Protein AF-A0A3D1AHR3-F1 (afdb_monomer_lite)

Secondary structure (DSSP, 8-state):
--HHHHHHHHHHHHHHHHHHHHHHHHHHHHHHHHHHHHHSPPPPTT---HHHHHHHHHHTTTTT--TT-HHHHHGGGHHHHHHHHHHHHHTTS-HHHHHHHHHHHHHHTTT-HHHHHHHHHHHIIIII-TT-TT--HHHHHHHHHHHHH-SSS-TTTTHHHHH-

Structure (mmCIF, N/CA/C/O backbone):
data_AF-A0A3D1AHR3-F1
#
_entry.id   AF-A0A3D1AHR3-F1
#
loop_
_atom_site.group_PDB
_atom_site.id
_atom_site.type_symbol
_atom_site.label_atom_id
_atom_site.label_alt_id
_atom_site.label_comp_id
_atom_site.label_asym_id
_atom_site.label_entity_id
_atom_site.label_seq_id
_atom_site.pdbx_PDB_ins_code
_atom_site.Cartn_x
_atom_site.Cartn_y
_atom_site.Cartn_z
_atom_site.occupancy
_atom_site.B_iso_or_equiv
_atom_site.auth_seq_id
_atom_site.auth_comp_id
_atom_site.auth_asym_id
_atom_site.auth_atom_id
_atom_site.pdbx_PDB_model_num
ATOM 1 N N . MET A 1 1 ? 62.232 4.206 26.557 1.00 50.50 1 MET A N 1
ATOM 2 C CA . MET A 1 1 ? 61.871 3.558 25.273 1.00 50.50 1 MET A CA 1
ATOM 3 C C . MET A 1 1 ? 60.487 2.868 25.306 1.00 50.50 1 MET A C 1
ATOM 5 O O . MET A 1 1 ? 60.300 1.869 24.630 1.00 50.50 1 MET A O 1
ATOM 9 N N . ILE A 1 2 ? 59.496 3.387 26.060 1.00 51.16 2 ILE A N 1
ATOM 10 C CA . ILE A 1 2 ? 58.227 2.663 26.340 1.00 51.16 2 ILE A CA 1
ATOM 11 C C . ILE A 1 2 ? 56.999 3.295 25.637 1.00 51.16 2 ILE A C 1
ATOM 13 O O . ILE A 1 2 ? 56.114 2.579 25.189 1.00 51.16 2 ILE A O 1
ATOM 17 N N . LYS A 1 3 ? 56.986 4.612 25.368 1.00 48.81 3 LYS A N 1
ATOM 18 C CA . LYS A 1 3 ? 55.828 5.320 24.762 1.00 48.81 3 LYS A CA 1
ATOM 19 C C . LYS A 1 3 ? 55.475 4.940 23.309 1.00 48.81 3 LYS A C 1
ATOM 21 O O . LYS A 1 3 ? 54.400 5.298 22.832 1.00 48.81 3 LYS A O 1
ATOM 26 N N . HIS A 1 4 ? 56.360 4.256 22.580 1.00 44.31 4 HIS A N 1
ATOM 27 C CA . HIS A 1 4 ? 56.170 3.983 21.147 1.00 44.31 4 HIS A CA 1
ATOM 28 C C . HIS A 1 4 ? 55.436 2.658 20.856 1.00 44.31 4 HIS A C 1
ATOM 30 O O . HIS A 1 4 ? 54.900 2.491 19.757 1.00 44.31 4 HIS A O 1
ATOM 36 N N . LYS A 1 5 ? 55.384 1.733 21.829 1.00 45.09 5 LYS A N 1
ATOM 37 C CA . LYS A 1 5 ? 54.757 0.405 21.692 1.00 45.09 5 LYS A CA 1
ATOM 38 C C . LYS A 1 5 ? 53.241 0.462 21.936 1.00 45.09 5 LYS A C 1
ATOM 40 O O . LYS A 1 5 ? 52.481 -0.084 21.139 1.00 45.09 5 LYS A O 1
ATOM 45 N N . ASP A 1 6 ? 52.801 1.257 22.912 1.00 47.03 6 ASP A N 1
ATOM 46 C CA . ASP A 1 6 ? 51.378 1.424 23.256 1.00 47.03 6 ASP A CA 1
ATOM 47 C C . ASP A 1 6 ? 50.563 2.131 22.163 1.00 47.03 6 ASP A C 1
ATOM 49 O O . ASP A 1 6 ? 49.413 1.779 21.905 1.00 47.03 6 ASP A O 1
ATOM 53 N N . ARG A 1 7 ? 51.165 3.084 21.433 1.00 50.56 7 ARG A N 1
ATOM 54 C CA . ARG A 1 7 ? 50.494 3.755 20.300 1.00 50.56 7 ARG A CA 1
ATOM 55 C C . ARG A 1 7 ? 50.225 2.820 19.122 1.00 50.56 7 ARG A C 1
ATOM 57 O O . ARG A 1 7 ? 49.260 3.046 18.400 1.00 50.56 7 ARG A O 1
ATOM 64 N N . LYS A 1 8 ? 51.063 1.801 18.902 1.00 45.25 8 LYS A N 1
ATOM 65 C CA . LYS A 1 8 ? 50.838 0.808 17.839 1.00 45.25 8 LYS A CA 1
ATOM 66 C C . LYS A 1 8 ? 49.695 -0.132 18.223 1.00 45.25 8 LYS A C 1
ATOM 68 O O . LYS A 1 8 ? 48.766 -0.273 17.442 1.00 45.25 8 LYS A O 1
ATOM 73 N N . ILE A 1 9 ? 49.702 -0.678 19.440 1.00 51.16 9 ILE A N 1
ATOM 74 C CA . ILE A 1 9 ? 48.660 -1.604 19.924 1.00 51.16 9 ILE A CA 1
ATOM 75 C C . ILE A 1 9 ? 47.276 -0.930 19.929 1.00 51.16 9 ILE A C 1
ATOM 77 O O . ILE A 1 9 ? 46.307 -1.513 19.448 1.00 51.16 9 ILE A O 1
ATOM 81 N N . ARG A 1 10 ? 47.190 0.343 20.347 1.00 47.28 10 ARG A N 1
ATOM 82 C CA . ARG A 1 10 ? 45.933 1.114 20.333 1.00 47.28 10 ARG A CA 1
ATOM 83 C C . ARG A 1 10 ? 45.413 1.405 18.918 1.00 47.28 10 ARG A C 1
ATOM 85 O O . ARG A 1 10 ? 44.208 1.407 18.712 1.00 47.28 10 ARG A O 1
ATOM 92 N N . LYS A 1 11 ? 46.300 1.613 17.935 1.00 45.28 11 LYS A N 1
ATOM 93 C CA . LYS A 1 11 ? 45.921 1.821 16.522 1.00 45.28 11 LYS A CA 1
ATOM 94 C C . LYS A 1 11 ? 45.409 0.540 15.857 1.00 45.28 11 LYS A C 1
ATOM 96 O O . LYS A 1 11 ? 44.407 0.594 15.153 1.00 45.28 11 LYS A O 1
ATOM 101 N N . TYR A 1 12 ? 46.056 -0.600 16.102 1.00 48.75 12 TYR A N 1
ATOM 102 C CA . TYR A 1 12 ? 45.612 -1.886 15.550 1.00 48.75 12 TYR A CA 1
ATOM 103 C C . TYR A 1 12 ? 44.319 -2.386 16.211 1.00 48.75 12 TYR A C 1
ATOM 105 O O . TYR A 1 12 ? 43.458 -2.909 15.512 1.00 48.75 12 TYR A O 1
ATOM 113 N N . GLY A 1 13 ? 44.132 -2.145 17.515 1.00 53.38 13 GLY A N 1
ATOM 114 C CA . GLY A 1 13 ? 42.878 -2.449 18.215 1.00 53.38 13 GLY A CA 1
ATOM 115 C C . GLY A 1 13 ? 41.688 -1.620 17.720 1.00 53.38 13 GLY A C 1
ATOM 116 O O . GLY A 1 13 ? 40.621 -2.171 17.481 1.00 53.38 13 GLY A O 1
ATOM 117 N N . VAL A 1 14 ? 41.875 -0.316 17.478 1.00 58.66 14 VAL A N 1
ATOM 118 C CA . VAL A 1 14 ? 40.824 0.550 16.906 1.00 58.66 14 VAL A CA 1
ATOM 119 C C . VAL A 1 14 ? 40.481 0.147 15.465 1.00 58.66 14 VAL A C 1
ATOM 121 O O . VAL A 1 14 ? 39.310 0.129 15.105 1.00 58.66 14 VAL A O 1
ATOM 124 N N . CYS A 1 15 ? 41.473 -0.236 14.656 1.00 52.66 15 CYS A N 1
ATOM 125 C CA . CYS A 1 15 ? 41.252 -0.690 13.279 1.00 52.66 15 CYS A CA 1
ATOM 126 C C . CYS A 1 15 ? 40.511 -2.042 13.207 1.00 52.66 15 CYS A C 1
ATOM 128 O O . CYS A 1 15 ? 39.658 -2.234 12.345 1.00 52.66 15 CYS A O 1
ATOM 130 N N . LEU A 1 16 ? 40.792 -2.971 14.128 1.00 57.91 16 LEU A N 1
ATOM 131 C CA . LEU A 1 16 ? 40.076 -4.249 14.231 1.00 57.91 16 LEU A CA 1
ATOM 132 C C . LEU A 1 16 ? 38.619 -4.062 14.670 1.00 57.91 16 LEU A C 1
ATOM 134 O O . LEU A 1 16 ? 37.729 -4.665 14.081 1.00 57.91 16 LEU A O 1
ATOM 138 N N . ILE A 1 17 ? 38.361 -3.187 15.647 1.00 64.50 17 ILE A N 1
ATOM 139 C CA . ILE A 1 17 ? 36.993 -2.884 16.099 1.00 64.50 17 ILE A CA 1
ATOM 140 C C . ILE A 1 17 ? 36.189 -2.208 14.979 1.00 64.50 17 ILE A C 1
ATOM 142 O O . ILE A 1 17 ? 35.047 -2.588 14.742 1.00 64.50 17 ILE A O 1
ATOM 146 N N . LEU A 1 18 ? 36.787 -1.265 14.243 1.00 59.62 18 LEU A N 1
ATOM 147 C CA . LEU A 1 18 ? 36.116 -0.587 13.130 1.00 59.62 18 LEU A CA 1
ATOM 148 C C . LEU A 1 18 ? 35.780 -1.553 11.976 1.00 59.62 18 LEU A C 1
ATOM 150 O O . LEU A 1 18 ? 34.683 -1.490 11.434 1.00 59.62 18 LEU A O 1
ATOM 154 N N . ASN A 1 19 ? 36.676 -2.493 11.649 1.00 60.00 19 ASN A N 1
ATOM 155 C CA . ASN A 1 19 ? 36.412 -3.525 10.637 1.00 60.00 19 ASN A CA 1
ATOM 156 C C . ASN A 1 19 ? 35.330 -4.525 11.075 1.00 60.00 19 ASN A C 1
ATOM 158 O O . ASN A 1 19 ? 34.499 -4.910 10.256 1.00 60.00 19 ASN A O 1
ATOM 162 N N . CYS A 1 20 ? 35.291 -4.914 12.354 1.00 59.03 20 CYS A N 1
ATOM 163 C CA . CYS A 1 20 ? 34.216 -5.761 12.876 1.00 59.03 20 CYS A CA 1
ATOM 164 C C . CYS A 1 20 ? 32.854 -5.056 12.841 1.00 59.03 20 CYS A C 1
ATOM 166 O O . CYS A 1 20 ? 31.861 -5.689 12.497 1.00 59.03 20 CYS A O 1
ATOM 168 N N . LEU A 1 21 ? 32.801 -3.755 13.150 1.00 60.47 21 LEU A N 1
ATOM 169 C CA . LEU A 1 21 ? 31.566 -2.974 13.058 1.00 60.47 21 LEU A CA 1
ATOM 170 C C . LEU A 1 21 ? 31.084 -2.877 11.606 1.00 60.47 21 LEU A C 1
ATOM 172 O O . LEU A 1 21 ? 29.923 -3.166 11.344 1.00 60.47 21 LEU A O 1
ATOM 176 N N . ILE A 1 22 ? 31.968 -2.570 10.653 1.00 62.56 22 ILE A N 1
ATOM 177 C CA . ILE A 1 22 ? 31.610 -2.503 9.225 1.00 62.56 22 ILE A CA 1
ATOM 178 C C . ILE A 1 22 ? 31.109 -3.860 8.709 1.00 62.56 22 ILE A C 1
ATOM 180 O O . ILE A 1 22 ? 30.092 -3.914 8.025 1.00 62.56 22 ILE A O 1
ATOM 184 N N . ALA A 1 23 ? 31.773 -4.964 9.064 1.00 65.44 23 ALA A N 1
ATOM 185 C CA . ALA A 1 23 ? 31.336 -6.304 8.672 1.00 65.44 23 ALA A CA 1
ATOM 186 C C . ALA A 1 23 ? 29.989 -6.699 9.306 1.00 65.44 23 ALA A C 1
ATOM 188 O O . ALA A 1 23 ? 29.189 -7.382 8.670 1.00 65.44 23 ALA A O 1
ATOM 189 N N . PHE A 1 24 ? 29.719 -6.265 10.540 1.00 64.25 24 PHE A N 1
ATOM 190 C CA . PHE A 1 24 ? 28.439 -6.504 11.207 1.00 64.25 24 PHE A CA 1
ATOM 191 C C . PHE A 1 24 ? 27.300 -5.698 10.565 1.00 64.25 24 PHE A C 1
ATOM 193 O O . PHE A 1 24 ? 26.256 -6.267 10.262 1.00 64.25 24 PHE A O 1
ATOM 200 N N . PHE A 1 25 ? 27.522 -4.410 10.278 1.00 62.16 25 PHE A N 1
ATOM 201 C CA . PHE A 1 25 ? 26.554 -3.566 9.565 1.00 62.16 25 PHE A CA 1
ATOM 202 C C . PHE A 1 25 ? 26.271 -4.077 8.143 1.00 62.16 25 PHE A C 1
ATOM 204 O O . PHE A 1 25 ? 25.113 -4.158 7.745 1.00 62.16 25 PHE A O 1
ATOM 211 N N . CYS A 1 26 ? 27.305 -4.495 7.406 1.00 65.06 26 CYS A N 1
ATOM 212 C CA . CYS A 1 26 ? 27.157 -5.043 6.056 1.00 65.06 26 CYS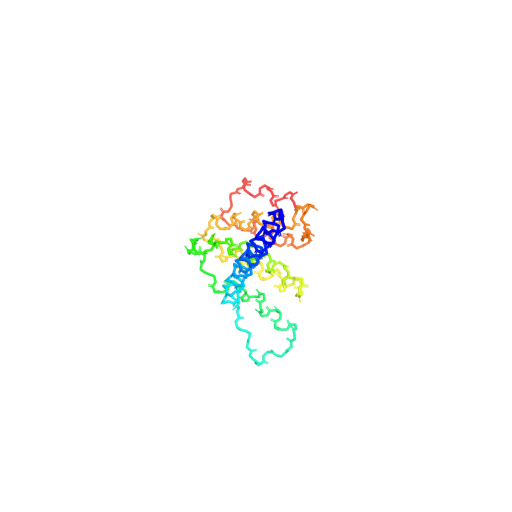 A CA 1
ATOM 213 C C . CYS A 1 26 ? 26.345 -6.352 6.047 1.00 65.06 26 CYS A C 1
ATOM 215 O O . CYS A 1 26 ? 25.423 -6.503 5.251 1.00 65.06 26 CYS A O 1
ATOM 217 N N . ASN A 1 27 ? 26.626 -7.273 6.980 1.00 65.25 27 ASN A N 1
ATOM 218 C CA . ASN A 1 27 ? 25.864 -8.521 7.099 1.00 65.25 27 ASN A CA 1
ATOM 219 C C . ASN A 1 27 ? 24.397 -8.285 7.494 1.00 65.25 27 ASN A C 1
ATOM 221 O O . ASN A 1 27 ? 23.523 -8.993 6.999 1.00 65.25 27 ASN A O 1
ATOM 225 N N . ALA A 1 28 ? 24.116 -7.298 8.354 1.00 62.91 28 ALA A N 1
ATOM 226 C CA . ALA A 1 28 ? 22.747 -6.951 8.736 1.00 62.91 28 ALA A CA 1
ATOM 227 C C . ALA A 1 28 ? 21.937 -6.400 7.546 1.00 62.91 28 ALA A C 1
ATOM 229 O O . ALA A 1 28 ? 20.834 -6.885 7.300 1.00 62.91 28 ALA A O 1
ATOM 230 N N . GLN A 1 29 ? 22.509 -5.476 6.758 1.00 62.03 29 GLN A N 1
ATOM 231 C CA . GLN A 1 29 ? 21.856 -4.959 5.543 1.00 62.03 29 GLN A CA 1
ATOM 232 C C . GLN A 1 29 ? 21.640 -6.049 4.486 1.00 62.03 29 GLN A C 1
ATOM 234 O O . GLN A 1 29 ? 20.588 -6.095 3.854 1.00 62.03 29 GLN A O 1
ATOM 239 N N . GLN A 1 30 ? 22.606 -6.954 4.308 1.00 65.38 30 GLN A N 1
ATOM 240 C CA . GLN A 1 30 ? 22.502 -8.016 3.307 1.00 65.38 30 GLN A CA 1
ATOM 241 C C . GLN A 1 30 ? 21.438 -9.066 3.665 1.00 65.38 30 GLN A C 1
ATOM 243 O O . GLN A 1 30 ? 20.714 -9.553 2.798 1.00 65.38 30 GLN A O 1
ATOM 248 N N . GLN A 1 31 ? 21.283 -9.382 4.953 1.00 66.25 31 GLN A N 1
ATOM 249 C CA . GLN A 1 31 ? 20.233 -10.291 5.409 1.00 66.25 31 GLN A CA 1
ATOM 250 C C . GLN A 1 31 ? 18.827 -9.723 5.153 1.00 66.25 31 GLN A C 1
ATOM 252 O O . GLN A 1 31 ? 17.905 -10.480 4.842 1.00 66.25 31 GLN A O 1
ATOM 257 N N . GLU A 1 32 ? 18.649 -8.406 5.267 1.00 71.38 32 GLU A N 1
ATOM 258 C CA . GLU A 1 32 ? 17.350 -7.780 5.024 1.00 71.38 32 GLU A CA 1
ATOM 259 C C . GLU A 1 32 ? 17.020 -7.658 3.533 1.00 71.38 32 GLU A C 1
ATOM 261 O O . GLU A 1 32 ? 15.888 -7.958 3.145 1.00 71.38 32 GLU A O 1
ATOM 266 N N . SER A 1 33 ? 18.013 -7.360 2.685 1.00 73.75 33 SER A N 1
ATOM 267 C CA . SER A 1 33 ? 17.831 -7.369 1.230 1.00 73.75 33 SER A CA 1
ATOM 268 C C . SER A 1 33 ? 17.473 -8.758 0.701 1.00 73.75 33 SER A C 1
ATOM 270 O O . SER A 1 33 ? 16.618 -8.885 -0.172 1.00 73.75 33 SER A O 1
ATOM 272 N N . ASP A 1 34 ? 18.069 -9.816 1.259 1.00 81.81 34 ASP A N 1
ATOM 273 C CA . ASP A 1 34 ? 17.776 -11.198 0.859 1.00 81.81 34 ASP A CA 1
ATOM 274 C C . ASP A 1 34 ? 16.346 -11.617 1.226 1.00 81.81 34 ASP A C 1
ATOM 276 O O . ASP A 1 34 ? 15.710 -12.393 0.506 1.00 81.81 34 ASP A O 1
ATOM 280 N N . MET A 1 35 ? 15.832 -11.127 2.358 1.00 83.56 35 MET A N 1
ATOM 281 C CA . MET A 1 35 ? 14.451 -11.377 2.767 1.00 83.56 35 MET A CA 1
ATOM 282 C C . MET A 1 35 ? 13.472 -10.661 1.839 1.00 83.56 35 MET A C 1
ATOM 284 O O . MET A 1 35 ? 12.529 -11.291 1.363 1.00 83.56 35 MET A O 1
ATOM 288 N N . LEU A 1 36 ? 13.722 -9.389 1.531 1.00 84.75 36 LEU A N 1
ATOM 289 C CA . LEU A 1 36 ? 12.858 -8.600 0.656 1.00 84.75 36 LEU A CA 1
ATOM 290 C C . LEU A 1 36 ? 12.862 -9.135 -0.784 1.00 84.75 36 LEU A C 1
ATOM 292 O O . LEU A 1 36 ? 11.801 -9.296 -1.386 1.00 84.75 36 LEU A O 1
ATOM 296 N N . LEU A 1 37 ? 14.024 -9.553 -1.297 1.00 86.50 37 LEU A N 1
ATOM 297 C CA . LEU A 1 37 ? 14.142 -10.178 -2.618 1.00 86.50 37 LEU A CA 1
ATOM 298 C C . LEU A 1 37 ? 13.288 -11.449 -2.743 1.00 86.50 37 LEU A C 1
ATOM 300 O O . LEU A 1 37 ? 12.679 -11.687 -3.784 1.00 86.50 37 LEU A O 1
ATOM 304 N N . LYS A 1 38 ? 13.193 -12.263 -1.683 1.00 87.81 38 LYS A N 1
ATOM 305 C CA . LYS A 1 38 ? 12.336 -13.465 -1.681 1.00 87.81 38 LYS A CA 1
ATOM 306 C C . LYS A 1 38 ? 10.846 -13.132 -1.750 1.00 87.81 38 LYS A C 1
ATOM 308 O O . LYS A 1 38 ? 10.081 -13.937 -2.291 1.00 87.81 38 LYS A O 1
ATOM 313 N N . MET A 1 39 ? 10.454 -11.972 -1.226 1.00 91.44 39 MET A N 1
ATOM 314 C CA . MET A 1 39 ? 9.075 -11.483 -1.236 1.00 91.44 39 MET A CA 1
ATOM 315 C C . MET A 1 39 ? 8.663 -10.883 -2.584 1.00 91.44 39 MET A C 1
ATOM 317 O O . MET A 1 39 ? 7.468 -10.793 -2.855 1.00 91.44 39 MET A O 1
ATOM 321 N N . MET A 1 40 ? 9.614 -10.541 -3.459 1.00 91.12 40 MET A N 1
ATOM 322 C CA . MET A 1 40 ? 9.300 -10.015 -4.788 1.00 91.12 40 MET A CA 1
ATOM 323 C C . MET A 1 40 ? 8.646 -11.081 -5.686 1.00 91.12 40 MET A C 1
ATOM 325 O 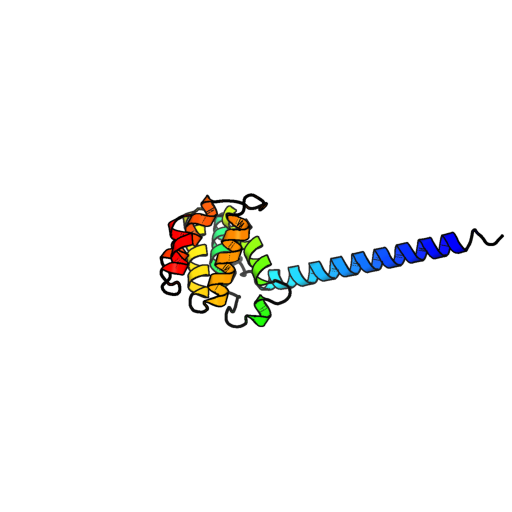O . MET A 1 40 ? 9.031 -12.260 -5.637 1.00 91.12 40 MET A O 1
ATOM 329 N N . PRO A 1 41 ? 7.671 -10.703 -6.532 1.00 93.81 41 PRO A N 1
ATOM 330 C CA . PRO A 1 41 ? 7.093 -11.615 -7.506 1.0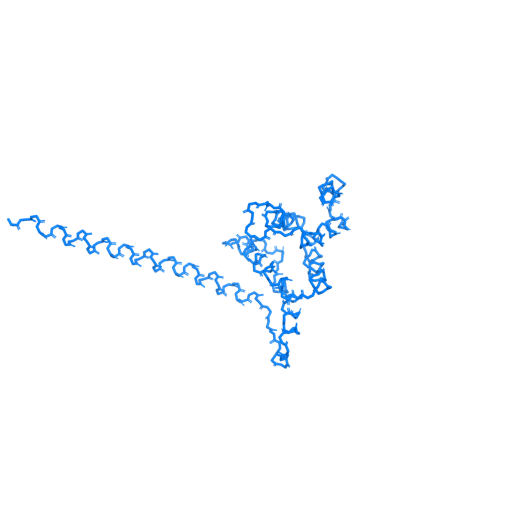0 93.81 41 PRO A CA 1
ATOM 331 C C . PRO A 1 41 ? 8.114 -11.970 -8.590 1.00 93.81 41 PRO A C 1
ATOM 333 O O . PRO A 1 41 ? 8.935 -11.153 -9.009 1.00 93.81 41 PRO A O 1
ATOM 336 N N . GLU A 1 42 ? 8.042 -13.206 -9.072 1.00 93.31 42 GLU A N 1
ATOM 337 C CA . GLU A 1 42 ? 8.837 -13.649 -10.214 1.00 93.31 42 GLU A CA 1
ATOM 338 C C . GLU A 1 42 ? 8.163 -13.157 -11.496 1.00 93.31 42 GLU A C 1
ATOM 340 O O . GLU A 1 42 ? 7.013 -13.498 -11.780 1.00 93.31 42 GLU A O 1
ATOM 345 N N . ILE A 1 43 ? 8.865 -12.305 -12.244 1.00 93.44 43 ILE A N 1
ATOM 346 C CA . ILE A 1 43 ? 8.362 -11.757 -13.505 1.00 93.44 43 ILE A CA 1
ATOM 347 C C . ILE A 1 43 ? 8.578 -12.807 -14.602 1.00 93.44 43 ILE A C 1
ATOM 349 O O . ILE A 1 43 ? 9.727 -13.211 -14.793 1.00 93.44 43 ILE A O 1
ATOM 353 N N . PRO A 1 44 ? 7.535 -13.206 -15.355 1.00 94.81 44 PRO A N 1
ATOM 354 C CA . PRO A 1 44 ? 7.669 -14.170 -16.442 1.00 94.81 44 PRO A CA 1
ATOM 355 C C . PRO A 1 44 ? 8.744 -13.765 -17.456 1.00 94.81 44 PRO A C 1
ATOM 357 O O . PRO A 1 44 ? 8.817 -12.603 -17.875 1.00 94.81 44 PRO A O 1
ATOM 360 N N . ASP A 1 45 ? 9.567 -14.725 -17.881 1.00 93.12 45 ASP A N 1
ATOM 361 C CA . ASP A 1 45 ? 10.663 -14.479 -18.823 1.00 93.12 45 ASP A CA 1
ATOM 362 C C . ASP A 1 45 ? 10.153 -14.035 -20.194 1.00 93.12 45 ASP A C 1
ATOM 364 O O . ASP A 1 45 ? 10.850 -13.315 -20.915 1.00 93.12 45 ASP A O 1
ATOM 368 N N . GLU A 1 46 ? 8.938 -14.425 -20.567 1.00 93.88 46 GLU A N 1
ATOM 369 C CA . GLU A 1 46 ? 8.276 -14.023 -21.804 1.00 93.88 46 GLU A CA 1
ATOM 370 C C . GLU A 1 46 ? 7.936 -12.525 -21.815 1.00 93.88 46 GLU A C 1
ATOM 372 O O . GLU A 1 46 ? 7.821 -11.925 -22.885 1.00 93.88 46 GLU A O 1
ATOM 377 N N . MET A 1 47 ? 7.823 -11.894 -20.642 1.00 94.44 47 MET A N 1
ATOM 378 C CA . MET A 1 47 ? 7.499 -10.478 -20.508 1.00 94.44 47 MET A CA 1
ATOM 379 C C . MET A 1 47 ? 8.754 -9.619 -20.695 1.00 94.44 47 MET A C 1
ATOM 381 O O . MET A 1 47 ? 9.550 -9.420 -19.771 1.00 94.44 47 MET A O 1
ATOM 385 N N . LYS A 1 48 ? 8.945 -9.117 -21.920 1.00 92.75 48 LYS A N 1
ATOM 386 C CA . LYS A 1 48 ? 10.142 -8.352 -22.311 1.00 92.75 48 LYS A CA 1
ATOM 387 C C . LYS A 1 48 ? 9.995 -6.840 -22.159 1.00 92.75 48 LYS A C 1
ATOM 389 O O . LYS A 1 48 ? 10.979 -6.184 -21.829 1.00 92.75 48 LYS A O 1
ATOM 394 N N . GLU A 1 49 ? 8.798 -6.295 -22.364 1.00 95.12 49 GLU A N 1
ATOM 395 C CA . GLU A 1 49 ? 8.586 -4.844 -22.346 1.00 95.12 49 GLU A CA 1
ATOM 396 C C . GLU A 1 49 ? 8.726 -4.269 -20.926 1.00 95.12 49 GLU A C 1
ATOM 398 O O . GLU A 1 49 ? 8.005 -4.709 -20.026 1.00 95.12 49 GLU A O 1
ATOM 403 N N . PRO A 1 50 ? 9.602 -3.269 -20.691 1.00 93.25 50 PRO A N 1
ATOM 404 C CA . PRO A 1 50 ? 9.834 -2.718 -19.354 1.00 93.25 50 PRO A CA 1
ATOM 405 C C . PRO A 1 50 ? 8.566 -2.219 -18.650 1.00 93.25 50 PRO A C 1
ATOM 407 O O . PRO A 1 50 ? 8.399 -2.455 -17.457 1.00 93.25 50 PRO A O 1
ATOM 410 N N . SER A 1 51 ? 7.649 -1.585 -19.385 1.00 91.38 51 SER A N 1
ATOM 411 C CA . SER A 1 51 ? 6.377 -1.090 -18.842 1.00 91.38 51 SER A CA 1
ATOM 412 C C . SER A 1 51 ? 5.452 -2.223 -18.395 1.00 91.38 51 SER A C 1
ATOM 414 O O . SER A 1 51 ? 4.849 -2.141 -17.328 1.00 91.38 51 SER A O 1
ATOM 416 N N . GLN A 1 52 ? 5.382 -3.313 -19.166 1.00 93.81 52 GLN A N 1
ATOM 417 C CA . GLN A 1 52 ? 4.619 -4.504 -18.788 1.00 93.81 52 GLN A CA 1
ATOM 418 C C . GLN A 1 52 ? 5.221 -5.157 -17.543 1.00 93.81 52 GLN A C 1
ATOM 420 O O . GLN A 1 52 ? 4.487 -5.515 -16.626 1.00 93.81 52 GLN A O 1
ATOM 425 N N . ARG A 1 53 ? 6.556 -5.245 -17.476 1.00 95.56 53 ARG A N 1
ATOM 426 C CA . ARG A 1 53 ? 7.275 -5.791 -16.316 1.00 95.56 53 ARG A CA 1
ATOM 427 C C . ARG A 1 53 ? 7.027 -4.966 -15.053 1.00 95.56 53 ARG A C 1
ATOM 429 O O . ARG A 1 53 ? 6.780 -5.553 -14.006 1.00 95.56 53 ARG A O 1
ATOM 436 N N . ALA A 1 54 ? 7.058 -3.635 -15.151 1.00 94.69 54 ALA A N 1
ATOM 437 C CA . ALA A 1 54 ? 6.756 -2.738 -14.033 1.00 94.69 54 ALA A CA 1
ATOM 438 C C . ALA A 1 54 ? 5.298 -2.882 -13.568 1.00 94.69 54 ALA A C 1
ATOM 440 O O . ALA A 1 54 ? 5.046 -3.036 -12.374 1.00 94.69 54 ALA A O 1
ATOM 441 N N . GLY A 1 55 ? 4.349 -2.920 -14.510 1.00 95.94 55 GLY A N 1
ATOM 442 C CA . GLY A 1 55 ? 2.932 -3.136 -14.208 1.00 95.94 55 GLY A CA 1
ATOM 443 C C . GLY A 1 55 ? 2.655 -4.492 -13.552 1.00 95.94 55 GLY A C 1
ATOM 444 O O . GLY A 1 55 ? 1.889 -4.572 -12.593 1.00 95.94 55 GLY A O 1
ATOM 445 N N . TYR A 1 56 ? 3.319 -5.553 -14.012 1.00 96.25 56 TYR A N 1
ATOM 446 C CA . TYR A 1 56 ? 3.232 -6.872 -13.388 1.00 96.25 56 TYR A CA 1
ATOM 447 C C . TYR A 1 56 ? 3.828 -6.863 -11.978 1.00 96.25 56 TYR A C 1
ATOM 449 O O . TYR A 1 56 ? 3.190 -7.328 -11.037 1.00 96.25 56 TYR A O 1
ATOM 457 N N . LEU A 1 57 ? 5.029 -6.298 -11.825 1.00 96.25 57 LEU A N 1
ATOM 458 C CA . LEU A 1 57 ? 5.725 -6.227 -10.545 1.00 96.25 57 LEU A CA 1
ATOM 459 C C . LEU A 1 57 ? 4.875 -5.537 -9.478 1.00 96.25 57 LEU A C 1
ATOM 461 O O . LEU A 1 57 ? 4.722 -6.095 -8.396 1.00 96.25 57 LEU A O 1
ATOM 465 N N . ILE A 1 58 ? 4.316 -4.359 -9.776 1.00 97.12 58 ILE A N 1
ATOM 466 C CA . ILE A 1 58 ? 3.535 -3.603 -8.791 1.00 97.12 58 ILE A CA 1
ATOM 467 C C . ILE A 1 58 ? 2.230 -4.329 -8.440 1.00 97.12 58 ILE A C 1
ATOM 469 O O . ILE A 1 58 ? 1.911 -4.481 -7.265 1.00 97.12 58 ILE A O 1
ATOM 473 N N . THR A 1 59 ? 1.542 -4.888 -9.441 1.00 96.50 59 THR A N 1
ATOM 474 C CA . THR A 1 59 ? 0.279 -5.615 -9.247 1.00 96.50 59 THR A CA 1
ATOM 475 C C . THR A 1 59 ? 0.487 -6.866 -8.390 1.00 96.50 59 THR A C 1
ATOM 477 O O . THR A 1 59 ? -0.306 -7.142 -7.501 1.00 96.50 59 THR A O 1
ATOM 480 N N . HIS A 1 60 ? 1.579 -7.603 -8.589 1.00 96.94 60 HIS A N 1
ATOM 481 C CA . HIS A 1 60 ? 1.863 -8.836 -7.845 1.00 96.94 60 HIS A CA 1
ATOM 482 C C . HIS A 1 60 ? 2.762 -8.629 -6.617 1.00 96.94 60 HIS A C 1
ATOM 484 O O . HIS A 1 60 ? 3.168 -9.602 -5.977 1.00 96.94 60 HIS A O 1
ATOM 490 N N . TYR A 1 61 ? 3.084 -7.379 -6.266 1.00 97.62 61 TYR A N 1
ATOM 491 C CA . TYR A 1 61 ? 4.078 -7.057 -5.239 1.00 97.62 61 TYR A CA 1
ATOM 492 C C . TYR A 1 61 ? 3.757 -7.715 -3.891 1.00 97.62 61 TYR A C 1
ATOM 494 O O . TYR A 1 61 ? 4.629 -8.274 -3.228 1.00 97.62 61 TYR A O 1
ATOM 502 N N . TRP A 1 62 ? 2.479 -7.704 -3.512 1.00 97.19 62 TRP A N 1
ATOM 503 C CA . TRP A 1 62 ? 2.014 -8.170 -2.207 1.00 97.19 62 TRP A CA 1
ATOM 504 C C . TRP A 1 62 ? 1.575 -9.641 -2.185 1.00 97.19 62 TRP A C 1
ATOM 506 O O . TRP A 1 62 ? 1.070 -10.111 -1.163 1.00 97.19 62 TRP A O 1
ATOM 516 N N . ASP A 1 63 ? 1.739 -10.404 -3.268 1.00 96.50 63 ASP A N 1
ATOM 517 C CA . ASP A 1 63 ? 1.175 -11.758 -3.384 1.00 96.50 63 ASP A CA 1
ATOM 518 C C . ASP A 1 63 ? 1.750 -12.740 -2.363 1.00 96.50 63 ASP A C 1
ATOM 520 O O . ASP A 1 63 ? 0.989 -13.466 -1.719 1.00 96.50 63 ASP A O 1
ATOM 524 N N . LYS A 1 64 ? 3.069 -12.700 -2.151 1.00 94.88 64 LYS A N 1
ATOM 525 C CA . LYS A 1 64 ? 3.785 -13.582 -1.216 1.00 94.88 64 LYS A CA 1
ATOM 526 C C . LYS A 1 64 ? 3.600 -13.204 0.262 1.00 94.88 64 LYS A C 1
ATOM 528 O O . LYS A 1 64 ? 4.009 -13.969 1.130 1.00 94.88 64 LYS A O 1
ATOM 533 N N . TYR A 1 65 ? 2.999 -12.050 0.561 1.00 94.06 65 TYR A N 1
ATOM 534 C CA . TYR A 1 65 ? 2.776 -11.589 1.933 1.00 94.06 65 TYR A CA 1
ATOM 535 C C . TYR A 1 65 ? 1.550 -12.272 2.541 1.00 94.06 65 TYR A C 1
ATOM 537 O O . TYR A 1 65 ? 0.428 -12.118 2.046 1.00 94.06 65 TYR A O 1
ATOM 545 N N . ASP A 1 66 ? 1.769 -12.988 3.646 1.00 93.19 66 ASP A N 1
ATOM 546 C CA . ASP A 1 66 ? 0.700 -13.470 4.516 1.00 93.19 66 ASP A CA 1
ATOM 547 C C . ASP A 1 66 ? 0.450 -12.463 5.643 1.00 93.19 66 ASP A C 1
ATOM 549 O O . ASP A 1 66 ? 1.161 -12.426 6.646 1.00 93.19 66 ASP A O 1
ATOM 553 N N . PHE A 1 67 ? -0.595 -11.652 5.487 1.00 92.62 67 PHE A N 1
ATOM 554 C CA . PHE A 1 67 ? -1.004 -10.668 6.492 1.00 92.62 67 PHE A CA 1
ATOM 555 C C . PHE A 1 67 ? -1.635 -11.285 7.752 1.00 92.62 67 PHE A C 1
ATOM 557 O O . PHE A 1 67 ? -1.987 -10.551 8.677 1.00 92.62 67 PHE A O 1
ATOM 564 N N . ASN A 1 68 ? -1.760 -12.616 7.834 1.00 90.44 68 ASN A N 1
ATOM 565 C CA . ASN A 1 68 ? -2.105 -13.304 9.079 1.00 90.44 68 ASN A CA 1
ATOM 566 C C . ASN A 1 68 ? -0.887 -13.565 9.974 1.00 90.44 68 ASN A C 1
ATOM 568 O O . ASN A 1 68 ? -1.056 -13.618 11.192 1.00 90.44 68 ASN A O 1
ATOM 572 N N . ASP A 1 69 ? 0.317 -13.703 9.409 1.00 90.62 69 ASP A N 1
ATOM 573 C CA . ASP A 1 69 ? 1.555 -13.852 10.182 1.00 90.62 69 ASP A CA 1
ATOM 574 C C . ASP A 1 69 ? 2.170 -12.480 10.479 1.00 90.62 69 ASP A C 1
ATOM 576 O O . ASP A 1 69 ? 3.189 -12.060 9.924 1.00 90.62 69 ASP A O 1
ATOM 580 N N . THR A 1 70 ? 1.532 -11.756 11.396 1.00 86.75 70 THR A N 1
ATOM 581 C CA . THR A 1 70 ? 2.004 -10.431 11.815 1.00 86.75 70 THR A CA 1
ATOM 582 C C . THR A 1 70 ? 3.384 -10.489 12.476 1.00 86.75 70 THR A C 1
ATOM 584 O O . THR A 1 70 ? 4.134 -9.518 12.409 1.00 86.75 70 THR A O 1
ATOM 587 N N . SER A 1 71 ? 3.766 -11.633 13.056 1.00 88.56 71 SER A N 1
ATOM 588 C CA . SER A 1 71 ? 5.072 -11.812 13.693 1.00 88.56 71 SER A CA 1
ATOM 589 C C . SER A 1 71 ? 6.218 -11.759 12.685 1.00 88.56 71 SER A C 1
ATOM 591 O O . SER A 1 71 ? 7.239 -11.122 12.94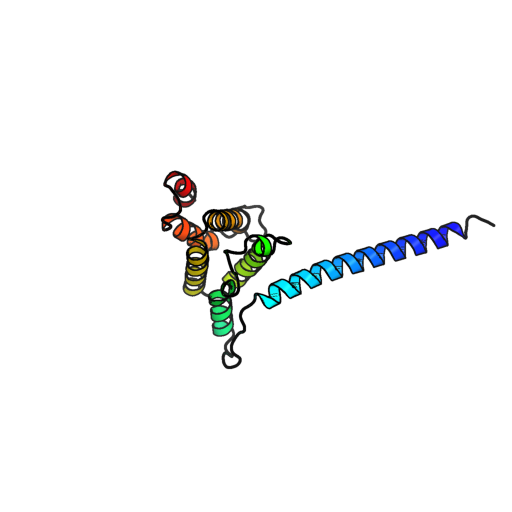8 1.00 88.56 71 SER A O 1
ATOM 593 N N . PHE A 1 72 ? 6.030 -12.364 11.512 1.00 86.69 72 PHE A N 1
ATOM 594 C CA . PHE A 1 72 ? 6.986 -12.291 10.416 1.00 86.69 72 PHE A CA 1
ATOM 595 C C . PHE A 1 72 ? 7.041 -10.885 9.813 1.00 86.69 72 PHE A C 1
ATOM 597 O O . PHE A 1 72 ? 8.128 -10.354 9.596 1.00 86.69 72 PHE A O 1
ATOM 604 N N . LEU A 1 73 ? 5.884 -10.257 9.598 1.00 88.62 73 LEU A N 1
ATOM 605 C CA . LEU A 1 73 ? 5.802 -8.926 8.987 1.00 88.62 73 LEU A CA 1
ATOM 606 C C . LEU A 1 73 ? 6.427 -7.820 9.842 1.00 88.62 73 LEU A C 1
ATOM 608 O O . LEU A 1 73 ? 7.047 -6.900 9.308 1.00 88.62 73 LEU A O 1
ATOM 612 N N . MET A 1 74 ? 6.282 -7.915 11.162 1.00 88.19 74 MET A N 1
ATOM 613 C CA . MET A 1 74 ? 6.856 -6.945 12.097 1.00 88.19 74 MET A CA 1
ATOM 614 C C . MET A 1 74 ? 8.320 -7.246 12.430 1.00 88.19 74 MET A C 1
ATOM 616 O O . MET A 1 74 ? 9.020 -6.391 12.975 1.00 88.19 74 MET A O 1
ATOM 620 N N . LYS A 1 75 ? 8.815 -8.444 12.098 1.00 88.06 75 LYS A N 1
ATOM 621 C CA . LYS A 1 75 ? 10.214 -8.798 12.316 1.00 88.06 75 LYS A CA 1
ATOM 622 C C . LYS A 1 75 ? 11.117 -7.891 11.487 1.00 88.06 75 LYS A C 1
ATOM 624 O O . LYS A 1 75 ? 10.966 -7.777 10.271 1.00 88.06 75 LYS A O 1
ATOM 629 N N . ASP A 1 76 ? 12.084 -7.282 12.168 1.00 87.19 76 ASP A N 1
ATOM 630 C CA . ASP A 1 76 ? 13.078 -6.391 11.574 1.00 87.19 76 ASP A CA 1
ATOM 631 C C . ASP A 1 76 ? 12.438 -5.284 10.707 1.00 87.19 76 ASP A C 1
ATOM 633 O O . ASP A 1 76 ? 13.043 -4.852 9.738 1.00 87.19 76 ASP A O 1
ATOM 637 N N . ASN A 1 77 ? 11.207 -4.845 11.010 1.00 88.31 77 ASN A N 1
ATOM 638 C CA . ASN A 1 77 ? 10.442 -3.862 10.226 1.00 88.31 77 ASN A CA 1
ATOM 639 C C . ASN A 1 77 ? 10.238 -4.253 8.745 1.00 88.31 77 ASN A C 1
ATOM 641 O O . ASN A 1 77 ? 10.224 -3.391 7.864 1.00 88.31 77 ASN A O 1
ATOM 645 N N . LEU A 1 78 ? 10.092 -5.550 8.432 1.00 91.06 78 LEU A N 1
ATOM 646 C CA . LEU A 1 78 ? 9.901 -6.025 7.055 1.00 91.06 78 LEU A CA 1
ATOM 647 C C . LEU A 1 78 ? 8.763 -5.297 6.330 1.00 91.06 78 LEU A C 1
ATOM 649 O O . LEU A 1 78 ? 8.966 -4.852 5.201 1.00 91.06 78 LEU A O 1
ATOM 653 N N . LEU A 1 79 ? 7.594 -5.165 6.959 1.00 93.56 79 LEU A N 1
ATOM 654 C CA . LEU A 1 79 ? 6.430 -4.554 6.317 1.00 93.56 79 LEU A CA 1
ATOM 655 C C . LEU A 1 79 ? 6.665 -3.085 5.942 1.00 93.56 79 LEU A C 1
ATOM 657 O O . LEU A 1 79 ? 6.348 -2.699 4.823 1.00 93.56 79 LEU A O 1
ATOM 661 N N . GLU A 1 80 ? 7.261 -2.290 6.834 1.00 94.69 80 GLU A N 1
ATOM 662 C CA . GLU A 1 80 ? 7.570 -0.876 6.575 1.00 94.69 80 GLU A CA 1
ATOM 663 C C . GLU A 1 80 ? 8.562 -0.718 5.420 1.00 94.69 80 GLU A C 1
ATOM 665 O O . GLU A 1 80 ? 8.320 0.056 4.499 1.00 94.69 80 GLU A O 1
ATOM 670 N N . ARG A 1 81 ? 9.634 -1.513 5.396 1.00 93.00 81 ARG A N 1
ATOM 671 C CA . ARG A 1 81 ? 10.621 -1.464 4.303 1.00 93.00 81 ARG A CA 1
ATOM 672 C C . ARG A 1 81 ? 10.031 -1.869 2.960 1.00 93.00 81 ARG A C 1
ATOM 674 O O . ARG A 1 81 ? 10.237 -1.187 1.965 1.00 93.00 81 ARG A O 1
ATOM 681 N N . SER A 1 82 ? 9.245 -2.944 2.960 1.00 94.81 82 SER A N 1
ATOM 682 C CA . SER A 1 82 ? 8.524 -3.403 1.769 1.00 94.81 82 SER A CA 1
ATOM 683 C C . SER A 1 82 ? 7.550 -2.340 1.272 1.00 94.81 82 SER A C 1
ATOM 685 O O . SER A 1 82 ? 7.363 -2.154 0.076 1.00 94.81 82 SER A O 1
ATOM 687 N N . PHE A 1 83 ? 6.930 -1.611 2.197 1.00 96.06 83 PHE A N 1
ATOM 688 C CA . PHE A 1 83 ? 6.034 -0.523 1.857 1.00 96.06 83 PHE A CA 1
ATOM 689 C C . PHE A 1 83 ? 6.779 0.665 1.229 1.00 96.06 83 PHE A C 1
ATOM 691 O O . PHE A 1 83 ? 6.317 1.186 0.219 1.00 96.06 83 PHE A O 1
ATOM 698 N N . VAL A 1 84 ? 7.947 1.053 1.748 1.00 94.12 84 VAL A N 1
ATOM 699 C CA . VAL A 1 84 ? 8.776 2.114 1.142 1.00 94.12 84 VAL A CA 1
ATOM 700 C C . VAL A 1 84 ? 9.221 1.735 -0.274 1.00 94.12 84 VAL A C 1
ATOM 702 O O . VAL A 1 84 ? 9.021 2.520 -1.198 1.00 94.12 84 VAL A O 1
ATOM 705 N N . ASP A 1 85 ? 9.717 0.512 -0.479 1.00 93.81 85 ASP A N 1
ATOM 706 C CA . ASP A 1 85 ? 10.094 0.029 -1.816 1.00 93.81 85 ASP A CA 1
ATOM 707 C C . ASP A 1 85 ? 8.888 0.002 -2.769 1.00 93.81 85 ASP A C 1
ATOM 709 O O . ASP A 1 85 ? 8.994 0.336 -3.951 1.00 93.81 85 ASP A O 1
ATOM 713 N N . TYR A 1 86 ? 7.710 -0.366 -2.260 1.00 96.31 86 TYR A N 1
ATOM 714 C CA . TYR A 1 86 ? 6.462 -0.309 -3.015 1.00 96.31 86 TYR A CA 1
ATOM 715 C C . TYR A 1 86 ? 6.119 1.124 -3.453 1.00 96.31 86 TYR A C 1
ATOM 717 O O . TYR A 1 86 ? 5.745 1.319 -4.611 1.00 96.31 86 TYR A O 1
ATOM 725 N N . LEU A 1 87 ? 6.288 2.130 -2.584 1.00 95.56 87 LEU A N 1
ATOM 726 C CA . LEU A 1 87 ? 6.051 3.539 -2.930 1.00 95.56 87 LEU A CA 1
ATOM 727 C C . LEU A 1 87 ? 6.956 4.029 -4.067 1.00 95.56 87 LEU A C 1
ATOM 729 O O . LEU A 1 87 ? 6.484 4.737 -4.963 1.00 95.56 87 LEU A O 1
ATOM 733 N N . ASP A 1 88 ? 8.222 3.618 -4.080 1.00 92.81 88 ASP A N 1
ATOM 734 C CA . ASP A 1 88 ? 9.144 3.948 -5.170 1.00 92.81 88 ASP A CA 1
ATOM 735 C C . ASP A 1 88 ? 8.673 3.340 -6.499 1.00 92.81 88 ASP A C 1
ATOM 737 O O . ASP A 1 88 ? 8.635 4.022 -7.531 1.00 92.81 88 ASP A O 1
ATOM 741 N N . LEU A 1 89 ? 8.227 2.080 -6.475 1.00 93.75 89 LEU A N 1
ATOM 742 C CA . LEU A 1 89 ? 7.734 1.372 -7.660 1.00 93.75 89 LEU A CA 1
ATOM 743 C C . LEU A 1 89 ? 6.436 1.965 -8.223 1.00 93.75 89 LEU A C 1
ATOM 745 O O . LEU A 1 89 ? 6.234 1.924 -9.439 1.00 93.75 89 LEU A O 1
ATOM 749 N N . LEU A 1 90 ? 5.580 2.561 -7.385 1.00 95.50 90 LEU A N 1
ATOM 750 C CA . LEU A 1 90 ? 4.373 3.261 -7.847 1.00 95.50 90 LEU A CA 1
ATOM 751 C C . LEU A 1 90 ? 4.697 4.414 -8.809 1.00 95.50 90 LEU A C 1
ATOM 753 O O . LEU A 1 90 ? 3.870 4.748 -9.652 1.00 95.50 90 LEU A O 1
ATOM 757 N N . SER A 1 91 ? 5.900 4.991 -8.728 1.00 92.44 91 SER A N 1
ATOM 758 C CA . SER A 1 91 ? 6.350 6.066 -9.626 1.00 92.44 91 SER A CA 1
ATOM 759 C C . SER A 1 91 ? 6.733 5.573 -11.028 1.00 92.44 91 SER A C 1
ATOM 761 O O . SER A 1 91 ? 6.977 6.385 -11.919 1.00 92.44 91 SER A O 1
ATOM 763 N N . LEU A 1 92 ? 6.823 4.255 -11.237 1.00 93.31 92 LEU A N 1
ATOM 764 C CA . LEU A 1 92 ? 7.246 3.650 -12.506 1.00 93.31 92 LEU A CA 1
ATOM 765 C C . LEU A 1 92 ? 6.076 3.276 -13.418 1.00 93.31 92 LEU A C 1
ATOM 767 O O . LEU A 1 92 ? 6.298 2.812 -14.540 1.00 93.31 92 LEU A O 1
ATOM 771 N N . VAL A 1 93 ? 4.842 3.432 -12.940 1.00 96.19 93 VAL A N 1
ATOM 772 C CA . VAL A 1 93 ? 3.636 2.985 -13.635 1.00 96.19 93 VAL A CA 1
ATOM 773 C C . VAL A 1 93 ? 2.634 4.129 -13.822 1.00 96.19 93 VAL A C 1
ATOM 775 O O . VAL A 1 93 ? 2.609 5.066 -13.026 1.00 96.19 93 VAL A O 1
ATOM 778 N N . PRO A 1 94 ? 1.796 4.068 -14.872 1.00 96.19 94 PRO A N 1
ATOM 779 C CA . PRO A 1 94 ? 0.645 4.952 -15.030 1.00 96.19 94 PRO A CA 1
ATOM 780 C C . PRO A 1 94 ? -0.326 4.918 -13.838 1.00 96.19 94 PRO A C 1
ATOM 782 O O . PRO A 1 94 ? -0.405 3.928 -13.106 1.00 96.19 94 PRO A O 1
ATOM 785 N N . GLU A 1 95 ? -1.094 5.997 -13.676 1.00 95.56 95 GLU A N 1
ATOM 786 C CA . GLU A 1 95 ? -2.007 6.208 -12.542 1.00 95.56 95 GLU A CA 1
ATOM 787 C C . GLU A 1 95 ? -3.061 5.111 -12.382 1.00 95.56 95 GLU A C 1
ATOM 789 O O . GLU A 1 95 ? -3.356 4.694 -11.268 1.00 95.56 95 GLU A O 1
ATOM 794 N N . ASP A 1 96 ? -3.601 4.591 -13.483 1.00 96.19 96 ASP A N 1
ATOM 795 C CA . ASP A 1 96 ? -4.603 3.526 -13.459 1.00 96.19 96 ASP A CA 1
ATOM 796 C C . ASP A 1 96 ? -4.040 2.221 -12.876 1.00 96.19 96 ASP A C 1
ATOM 798 O O . ASP A 1 96 ? -4.699 1.565 -12.065 1.00 96.19 96 ASP A O 1
ATOM 802 N N . ILE A 1 97 ? -2.800 1.871 -13.229 1.00 97.44 97 ILE A N 1
ATOM 803 C CA . ILE A 1 97 ? -2.099 0.697 -12.689 1.00 97.44 97 ILE A CA 1
ATOM 804 C C . ILE A 1 97 ? -1.714 0.930 -11.223 1.00 97.44 97 ILE A C 1
ATOM 806 O O . ILE A 1 97 ? -1.897 0.038 -10.389 1.00 97.44 97 ILE A O 1
ATOM 810 N N . ARG A 1 98 ? -1.219 2.129 -10.895 1.00 96.81 98 ARG A N 1
ATOM 811 C CA . ARG A 1 98 ? -0.898 2.546 -9.522 1.00 96.81 98 ARG A CA 1
ATOM 812 C C . ARG A 1 98 ? -2.113 2.391 -8.604 1.00 96.81 98 ARG A C 1
ATOM 814 O O . ARG A 1 98 ? -2.045 1.690 -7.594 1.00 96.81 98 ARG A O 1
ATOM 821 N N . ASP A 1 99 ? -3.229 3.009 -8.973 1.00 97.06 99 ASP A N 1
ATOM 822 C CA . ASP A 1 99 ? -4.449 3.050 -8.168 1.00 97.06 99 ASP A CA 1
ATOM 823 C C . ASP A 1 99 ? -5.079 1.657 -8.044 1.00 97.06 99 ASP A C 1
ATOM 825 O O . ASP A 1 99 ? -5.585 1.288 -6.978 1.00 97.06 99 ASP A O 1
ATOM 829 N N . HIS A 1 100 ? -4.997 0.846 -9.107 1.00 97.31 100 HIS A N 1
ATOM 830 C CA . HIS A 1 100 ? -5.404 -0.555 -9.067 1.00 97.31 100 HIS A CA 1
ATOM 831 C C . HIS A 1 100 ? -4.590 -1.349 -8.040 1.00 97.31 100 HIS A C 1
ATOM 833 O O . HIS A 1 100 ? -5.172 -2.016 -7.181 1.00 97.31 100 HIS A O 1
ATOM 839 N N . SER A 1 101 ? -3.261 -1.237 -8.086 1.00 98.06 101 SER A N 1
ATOM 840 C CA . SER A 1 101 ? -2.367 -1.924 -7.153 1.00 98.06 101 SER A CA 1
ATOM 841 C C . SER A 1 101 ? -2.614 -1.507 -5.699 1.00 98.06 101 SER A C 1
ATOM 843 O O . SER A 1 101 ? -2.711 -2.360 -4.813 1.00 98.06 101 SER A O 1
ATOM 845 N N . ILE A 1 102 ? -2.802 -0.207 -5.443 1.00 98.12 102 ILE A N 1
ATOM 846 C CA . ILE A 1 102 ? -3.162 0.310 -4.111 1.00 98.12 102 ILE A CA 1
ATOM 847 C C . ILE A 1 102 ? -4.486 -0.296 -3.637 1.00 98.12 102 ILE A C 1
ATOM 849 O O . ILE A 1 102 ? -4.582 -0.767 -2.503 1.00 98.12 102 ILE A O 1
ATOM 853 N N . GLY A 1 103 ? -5.497 -0.344 -4.506 1.00 97.56 103 GLY A N 1
ATOM 854 C CA . GLY A 1 103 ? -6.773 -0.988 -4.198 1.00 97.56 103 GLY A CA 1
ATOM 855 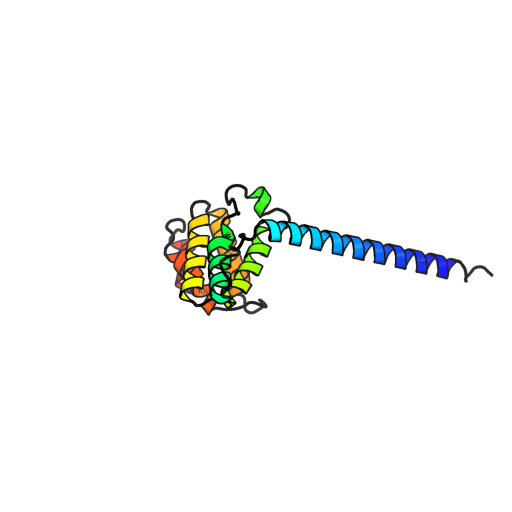C C . GLY A 1 103 ? -6.618 -2.464 -3.824 1.00 97.56 103 GLY A C 1
ATOM 856 O O . GLY A 1 103 ? -7.269 -2.928 -2.886 1.00 97.56 103 GLY A O 1
ATOM 857 N N . MET A 1 104 ? -5.732 -3.197 -4.502 1.00 97.56 104 MET A N 1
ATOM 858 C CA . MET A 1 104 ? -5.460 -4.594 -4.161 1.00 97.56 104 MET A CA 1
ATOM 859 C C . MET A 1 104 ? -4.791 -4.746 -2.795 1.00 97.56 104 MET A C 1
ATOM 861 O O . MET A 1 104 ? -5.222 -5.600 -2.020 1.00 97.56 104 MET A O 1
ATOM 865 N N . LEU A 1 105 ? -3.792 -3.915 -2.479 1.00 97.69 105 LEU A N 1
ATOM 866 C CA . LEU A 1 105 ? -3.149 -3.906 -1.161 1.00 97.69 105 LEU A CA 1
ATOM 867 C C . LEU A 1 105 ? -4.180 -3.660 -0.056 1.00 97.69 105 LEU A C 1
ATOM 869 O O . LEU A 1 105 ? -4.305 -4.474 0.858 1.00 97.69 105 LEU A O 1
ATOM 873 N N . MET A 1 106 ? -4.953 -2.576 -0.166 1.00 97.00 106 MET A N 1
ATOM 874 C CA . MET A 1 106 ? -5.914 -2.178 0.869 1.00 97.00 106 MET A CA 1
ATOM 875 C C . MET A 1 106 ? -7.010 -3.228 1.062 1.00 97.00 106 MET A C 1
ATOM 877 O O . MET A 1 106 ? -7.362 -3.543 2.197 1.00 97.00 106 MET A O 1
ATOM 881 N N . LYS A 1 107 ? -7.487 -3.847 -0.026 1.00 95.38 107 LYS A N 1
ATOM 882 C CA . LYS A 1 107 ? -8.419 -4.979 0.045 1.00 95.38 107 LYS A CA 1
ATOM 883 C C . LYS A 1 107 ? -7.794 -6.196 0.729 1.00 95.38 107 LYS A C 1
ATOM 885 O O . LYS A 1 107 ? -8.455 -6.866 1.514 1.00 95.38 107 LYS A O 1
ATOM 890 N N . LYS A 1 108 ? -6.526 -6.498 0.440 1.00 94.88 108 LYS A N 1
ATOM 891 C CA . LYS A 1 108 ? -5.825 -7.659 1.005 1.00 94.88 108 LYS A CA 1
ATOM 892 C C . LYS A 1 108 ? -5.636 -7.555 2.522 1.00 94.88 108 LYS A C 1
ATOM 894 O O . LYS A 1 108 ? -5.579 -8.583 3.193 1.00 94.88 108 LYS A O 1
ATOM 899 N N . VAL A 1 109 ? -5.582 -6.340 3.065 1.00 95.12 109 VAL A N 1
ATOM 900 C CA . VAL A 1 109 ? -5.471 -6.095 4.513 1.00 95.12 109 VAL A CA 1
ATOM 901 C C . VAL A 1 109 ? -6.809 -5.771 5.188 1.00 95.12 109 VAL A C 1
ATOM 903 O O . VAL A 1 109 ? -6.847 -5.574 6.401 1.00 95.12 109 VAL A O 1
ATOM 906 N N . GLU A 1 110 ? -7.919 -5.757 4.443 1.00 92.69 110 GLU A N 1
ATOM 907 C CA . GLU A 1 110 ? -9.239 -5.345 4.947 1.00 92.69 110 GLU A CA 1
ATOM 908 C C . GLU A 1 110 ? -9.828 -6.302 6.004 1.00 92.69 110 GLU A C 1
ATOM 910 O O . GLU A 1 110 ? -10.650 -5.896 6.822 1.00 92.69 110 GLU A O 1
ATOM 915 N N . ASP A 1 111 ? -9.336 -7.540 6.084 1.00 90.06 111 ASP A N 1
ATOM 916 C CA . ASP A 1 111 ? -9.737 -8.504 7.119 1.00 90.06 111 ASP A CA 1
ATOM 917 C C . ASP A 1 111 ? -8.991 -8.312 8.457 1.00 90.06 111 ASP A C 1
ATOM 919 O O . ASP A 1 111 ? -9.317 -8.954 9.463 1.00 90.06 111 ASP A O 1
ATOM 923 N N . LYS A 1 112 ? -7.964 -7.449 8.497 1.00 91.81 112 LYS A N 1
ATOM 924 C CA . LYS A 1 112 ? -7.078 -7.242 9.656 1.00 91.81 112 LYS A CA 1
ATOM 925 C C . LYS A 1 112 ? -6.943 -5.760 9.974 1.00 91.81 112 LYS A C 1
ATOM 927 O O . LYS A 1 112 ? -5.996 -5.103 9.553 1.00 91.81 112 LYS A O 1
ATOM 932 N N . LYS A 1 113 ? -7.854 -5.250 10.807 1.00 93.00 113 LYS A N 1
ATOM 933 C CA . LYS A 1 113 ? -7.894 -3.828 11.195 1.00 93.00 113 LYS A CA 1
ATOM 934 C C . LYS A 1 113 ? -6.561 -3.268 11.684 1.00 93.00 113 LYS A C 1
ATOM 936 O O . LYS A 1 113 ? -6.225 -2.146 11.335 1.00 93.00 113 LYS A O 1
ATOM 941 N N . GLU A 1 114 ? -5.804 -4.041 12.454 1.00 93.44 114 GLU A N 1
ATOM 942 C CA . GLU A 1 114 ? -4.481 -3.633 12.935 1.00 93.44 114 GLU A CA 1
ATOM 943 C C . GLU A 1 114 ? -3.509 -3.341 11.782 1.00 93.44 114 GLU A C 1
ATOM 945 O O . GLU A 1 114 ? -2.909 -2.273 11.745 1.00 93.44 114 GLU A O 1
ATOM 950 N N . ILE A 1 115 ? -3.405 -4.248 10.806 1.00 94.94 115 ILE A N 1
ATOM 951 C CA . ILE A 1 115 ? -2.530 -4.079 9.640 1.00 94.94 115 ILE A CA 1
ATOM 952 C C . ILE A 1 115 ? -3.052 -2.983 8.713 1.00 94.94 115 ILE A C 1
ATOM 954 O O . ILE A 1 115 ? -2.264 -2.182 8.218 1.00 94.94 115 ILE A O 1
ATOM 958 N N . PHE A 1 116 ? -4.369 -2.915 8.509 1.00 96.00 116 PHE A N 1
ATOM 959 C CA . PHE A 1 116 ? -4.990 -1.850 7.726 1.00 96.00 116 PHE A CA 1
ATOM 960 C C . PHE A 1 116 ? -4.615 -0.473 8.290 1.00 96.00 116 PHE A C 1
ATOM 962 O O . PHE A 1 116 ? -4.103 0.373 7.565 1.00 96.00 116 PHE A O 1
ATOM 969 N N . LEU A 1 117 ? -4.801 -0.272 9.600 1.00 94.75 117 LEU A N 1
ATOM 970 C CA . LEU A 1 117 ? -4.451 0.979 10.275 1.00 94.75 117 LEU A CA 1
ATOM 971 C C . LEU A 1 117 ? -2.939 1.232 10.292 1.00 94.75 117 LEU A C 1
ATOM 973 O O . LEU A 1 117 ? -2.523 2.384 10.197 1.00 94.75 117 LEU A O 1
ATOM 977 N N . PHE A 1 118 ? -2.118 0.183 10.384 1.00 95.19 118 PHE A N 1
ATOM 978 C CA . PHE A 1 118 ? -0.666 0.308 10.286 1.00 95.19 118 PHE A CA 1
ATOM 979 C C . PHE A 1 118 ? -0.247 0.861 8.918 1.00 95.19 118 PHE A C 1
ATOM 981 O O . PHE A 1 118 ? 0.470 1.857 8.863 1.00 95.19 118 PHE A O 1
ATOM 988 N N . ILE A 1 119 ? -0.762 0.296 7.820 1.00 96.50 119 ILE A N 1
ATOM 989 C CA . ILE A 1 119 ? -0.511 0.807 6.462 1.00 96.50 119 ILE A CA 1
ATOM 990 C C . ILE A 1 119 ? -1.041 2.238 6.315 1.00 96.50 119 ILE A C 1
ATOM 992 O O . ILE A 1 119 ? -0.322 3.100 5.822 1.00 96.50 119 ILE A O 1
ATOM 996 N N . SER A 1 120 ? -2.245 2.531 6.813 1.00 95.69 120 SER A N 1
ATOM 997 C CA . SER A 1 120 ? -2.792 3.897 6.860 1.00 95.69 120 SER A CA 1
ATOM 998 C C . SER A 1 120 ? -1.903 4.895 7.610 1.00 95.69 120 SER A C 1
ATOM 1000 O O . SER A 1 120 ? -1.887 6.077 7.264 1.00 95.69 120 SER A O 1
ATOM 1002 N N . GLY A 1 121 ? -1.183 4.445 8.640 1.00 96.31 121 GLY A N 1
ATOM 1003 C CA . GLY A 1 121 ? -0.182 5.241 9.349 1.00 96.31 121 GLY A CA 1
ATOM 1004 C C . GLY A 1 121 ? 1.084 5.461 8.520 1.00 96.31 121 GLY A C 1
ATOM 1005 O O . GLY A 1 121 ? 1.566 6.588 8.442 1.00 96.31 121 GLY A O 1
ATOM 1006 N N . LEU A 1 122 ? 1.580 4.419 7.842 1.00 97.00 122 LEU A N 1
ATOM 1007 C CA . LEU A 1 122 ? 2.726 4.540 6.933 1.00 97.00 122 LEU A CA 1
ATOM 1008 C C . LEU A 1 122 ? 2.428 5.489 5.766 1.00 97.00 122 LEU A C 1
ATOM 1010 O O . LEU A 1 122 ? 3.271 6.315 5.424 1.00 97.00 122 LEU A O 1
ATOM 1014 N N . ASN A 1 123 ? 1.224 5.420 5.190 1.00 96.44 123 ASN A N 1
ATOM 1015 C CA . ASN A 1 123 ? 0.795 6.328 4.126 1.00 96.44 123 ASN A CA 1
ATOM 1016 C C . ASN A 1 123 ? 0.927 7.794 4.570 1.00 96.44 123 ASN A C 1
ATOM 1018 O O . ASN A 1 123 ? 1.509 8.603 3.856 1.00 96.44 123 ASN A O 1
ATOM 1022 N N . GLU A 1 124 ? 0.437 8.126 5.769 1.00 95.31 124 GLU A N 1
ATOM 1023 C CA . GLU A 1 124 ? 0.548 9.478 6.329 1.00 95.31 124 GLU A CA 1
ATOM 1024 C C . GLU A 1 124 ? 2.013 9.863 6.576 1.00 95.31 124 GLU A C 1
ATOM 1026 O O . GLU A 1 124 ? 2.460 10.929 6.150 1.00 95.31 124 GLU A O 1
ATOM 1031 N N . GLN A 1 125 ? 2.779 8.976 7.217 1.00 96.31 125 GLN A N 1
ATOM 1032 C CA . GLN A 1 125 ? 4.180 9.216 7.557 1.00 96.31 125 GLN A CA 1
ATOM 1033 C C . GLN A 1 125 ? 5.047 9.495 6.326 1.00 96.31 125 GLN A C 1
ATOM 1035 O O . GLN A 1 125 ? 5.926 10.353 6.394 1.00 96.31 125 GLN A O 1
ATOM 1040 N N . TYR A 1 126 ? 4.832 8.769 5.230 1.00 96.81 126 TYR A N 1
ATOM 1041 C CA . TYR A 1 126 ? 5.689 8.849 4.052 1.00 96.81 126 TYR A CA 1
ATOM 1042 C C . TYR A 1 126 ? 5.158 9.798 2.981 1.00 96.81 126 TYR A C 1
ATOM 1044 O O . TYR A 1 126 ? 5.950 10.544 2.413 1.00 96.81 126 TYR A O 1
ATOM 1052 N N . LEU A 1 127 ? 3.854 9.809 2.709 1.00 96.56 127 LEU A N 1
ATOM 1053 C CA . LEU A 1 127 ? 3.3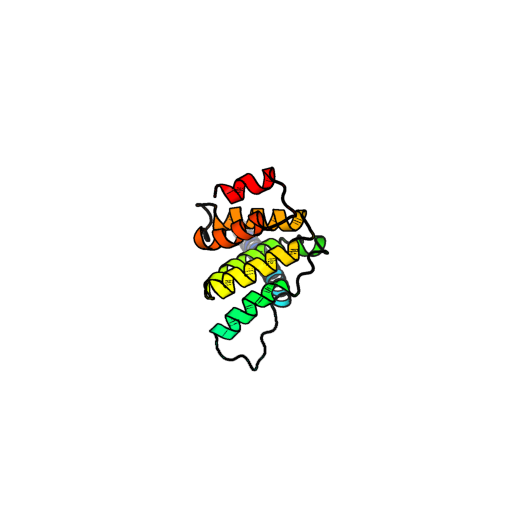02 10.567 1.583 1.00 96.56 127 LEU A CA 1
ATOM 1054 C C . LEU A 1 127 ? 2.735 11.929 1.992 1.00 96.56 127 LEU A C 1
ATOM 1056 O O . LEU A 1 127 ? 2.682 12.819 1.151 1.00 96.56 127 LEU A O 1
ATOM 1060 N N . TYR A 1 128 ? 2.343 12.113 3.259 1.00 96.50 128 TYR A N 1
ATOM 1061 C CA . TYR A 1 128 ? 1.679 13.339 3.723 1.00 96.50 128 TYR A CA 1
ATOM 1062 C C . TYR A 1 128 ? 2.498 14.171 4.723 1.00 96.50 128 TYR A C 1
ATOM 1064 O O . TYR A 1 128 ? 2.192 15.336 4.959 1.00 96.50 128 TYR A O 1
ATOM 1072 N N . ASN A 1 129 ? 3.559 13.622 5.314 1.00 96.31 129 ASN A N 1
ATOM 1073 C CA . ASN A 1 129 ? 4.460 14.398 6.164 1.00 96.31 129 ASN A CA 1
ATOM 1074 C C . ASN A 1 129 ? 5.403 15.270 5.306 1.00 96.31 129 ASN A C 1
ATOM 1076 O O . ASN A 1 129 ? 6.215 14.697 4.580 1.00 96.31 129 ASN A O 1
ATOM 1080 N N . PRO A 1 130 ? 5.388 16.615 5.415 1.00 95.31 130 PRO A N 1
ATOM 1081 C CA . PRO A 1 130 ? 6.261 17.490 4.623 1.00 95.31 130 PRO A CA 1
ATOM 1082 C C . PRO A 1 130 ? 7.764 17.269 4.844 1.00 95.31 130 PRO A C 1
ATOM 1084 O O . PRO A 1 130 ? 8.568 17.625 3.986 1.00 95.31 130 PRO A O 1
ATOM 1087 N N . ASP A 1 131 ? 8.150 16.687 5.984 1.00 96.50 131 ASP A N 1
ATOM 1088 C CA . ASP A 1 131 ? 9.543 16.334 6.278 1.00 96.50 131 ASP A CA 1
ATOM 1089 C C . ASP A 1 131 ? 9.956 14.987 5.651 1.00 96.50 131 ASP A C 1
ATOM 1091 O O . ASP A 1 131 ? 11.127 14.599 5.712 1.00 96.50 131 ASP A O 1
ATOM 1095 N N . SER A 1 132 ? 9.010 14.249 5.062 1.00 94.44 132 SER A N 1
ATOM 1096 C CA . SER A 1 132 ? 9.293 12.984 4.393 1.00 94.44 132 SER A CA 1
ATOM 1097 C C . SER A 1 132 ? 10.047 13.218 3.081 1.00 94.44 132 SER A C 1
ATOM 1099 O O . SER A 1 132 ? 9.615 14.023 2.253 1.00 94.44 132 SER A O 1
ATOM 1101 N N . PRO A 1 133 ? 11.128 12.464 2.809 1.00 90.94 133 PRO A N 1
ATOM 1102 C CA . PRO A 1 133 ? 11.834 12.543 1.531 1.00 90.94 133 PRO A CA 1
ATOM 1103 C C . PRO A 1 133 ? 10.993 12.055 0.341 1.00 90.94 133 PRO A C 1
ATOM 1105 O O . PRO A 1 133 ? 11.355 12.333 -0.800 1.00 90.94 133 PRO A O 1
ATOM 1108 N N . VAL A 1 134 ? 9.901 11.328 0.600 1.00 92.69 134 VAL A N 1
ATOM 1109 C CA . VAL A 1 134 ? 8.979 10.789 -0.413 1.00 92.69 134 VAL A CA 1
ATOM 1110 C C . VAL A 1 134 ? 7.583 11.421 -0.327 1.00 92.69 134 VAL A C 1
ATOM 1112 O O . VAL A 1 134 ? 6.617 10.828 -0.800 1.00 92.69 134 VAL A O 1
ATOM 1115 N N . TYR A 1 135 ? 7.477 12.615 0.276 1.00 94.94 135 TYR A N 1
ATOM 1116 C CA . TYR A 1 135 ? 6.240 13.400 0.333 1.00 94.94 135 TYR A CA 1
ATOM 1117 C C . TYR A 1 135 ? 5.622 13.569 -1.060 1.00 94.94 135 TYR A C 1
ATOM 1119 O O . TYR A 1 135 ? 6.278 14.066 -1.980 1.00 94.94 135 TYR A O 1
ATOM 1127 N N . ASP A 1 136 ? 4.364 13.156 -1.206 1.00 95.25 136 ASP A N 1
ATOM 1128 C CA . ASP A 1 136 ? 3.631 13.166 -2.469 1.00 95.25 136 ASP A CA 1
ATOM 1129 C C . ASP A 1 136 ? 2.121 13.035 -2.198 1.00 95.25 136 ASP A C 1
ATOM 1131 O O . ASP A 1 136 ? 1.578 11.937 -2.031 1.00 95.25 136 ASP A O 1
ATOM 1135 N N . GLU A 1 137 ? 1.432 14.176 -2.147 1.00 94.75 137 GLU A N 1
ATOM 1136 C CA . GLU A 1 137 ? -0.013 14.222 -1.895 1.00 94.75 137 GLU A CA 1
ATOM 1137 C C . GLU A 1 137 ? -0.819 13.530 -3.003 1.00 94.75 137 GLU A C 1
ATOM 1139 O O . GLU A 1 137 ? -1.832 12.892 -2.716 1.00 94.75 137 GLU A O 1
ATOM 1144 N N . GLU A 1 138 ? -0.362 13.581 -4.259 1.00 93.56 138 GLU A N 1
ATOM 1145 C CA . GLU A 1 138 ? -1.061 12.939 -5.378 1.00 93.56 138 GLU A CA 1
ATOM 1146 C C . GLU A 1 138 ? -1.051 11.415 -5.233 1.00 93.56 138 GLU A C 1
ATOM 1148 O O . GLU A 1 138 ? -2.078 10.762 -5.445 1.00 93.56 138 GLU A O 1
ATOM 1153 N N . LYS A 1 139 ? 0.073 10.837 -4.788 1.00 94.38 139 LYS A N 1
ATOM 1154 C CA . LYS A 1 139 ? 0.148 9.408 -4.442 1.00 94.38 139 LYS A CA 1
ATOM 1155 C C . LYS A 1 139 ? -0.645 9.051 -3.188 1.00 94.38 139 LYS A C 1
ATOM 1157 O O . LYS A 1 139 ? -1.029 7.890 -3.048 1.00 94.38 139 LYS A O 1
ATOM 1162 N N . TYR A 1 140 ? -0.904 9.996 -2.287 1.00 96.38 140 TYR A N 1
ATOM 1163 C CA . TYR A 1 140 ? -1.666 9.744 -1.062 1.00 96.38 140 TYR A CA 1
ATOM 1164 C C . TYR A 1 140 ? -3.178 9.625 -1.311 1.00 96.38 140 TYR A C 1
ATOM 1166 O O . TYR A 1 140 ? -3.836 8.763 -0.721 1.00 96.38 140 TYR A O 1
ATOM 1174 N N . ILE A 1 141 ? -3.726 10.421 -2.236 1.00 96.56 141 ILE A N 1
ATOM 1175 C CA . ILE A 1 141 ? -5.157 10.432 -2.600 1.00 96.56 141 ILE A CA 1
ATOM 1176 C C . ILE A 1 141 ? -5.757 9.026 -2.811 1.00 96.56 141 ILE A C 1
ATOM 1178 O O . ILE A 1 141 ? -6.795 8.735 -2.205 1.00 96.56 141 ILE A O 1
ATOM 1182 N N . PRO A 1 142 ? -5.180 8.121 -3.629 1.00 96.94 142 PRO A N 1
ATOM 1183 C CA . PRO A 1 142 ? -5.766 6.798 -3.841 1.00 96.94 142 PRO A CA 1
ATOM 1184 C C . PRO A 1 142 ? -5.860 5.967 -2.555 1.00 96.94 142 PRO A C 1
ATOM 1186 O O . PRO A 1 142 ? -6.820 5.208 -2.411 1.00 96.94 142 PRO A O 1
ATOM 1189 N N . PHE A 1 143 ? -4.952 6.134 -1.587 1.00 97.31 143 PHE A N 1
ATOM 1190 C CA . PHE A 1 143 ? -5.065 5.471 -0.283 1.00 97.31 143 PHE A CA 1
ATOM 1191 C C . PHE A 1 143 ? -6.243 6.016 0.527 1.00 97.31 143 PHE A C 1
ATOM 1193 O O . PHE A 1 143 ? -7.059 5.230 1.012 1.00 97.31 143 PHE A O 1
ATOM 1200 N N . LEU A 1 144 ? -6.398 7.343 0.595 1.00 97.75 144 LEU A N 1
ATOM 1201 C CA . LEU A 1 144 ? -7.536 7.990 1.260 1.00 97.75 144 LEU A CA 1
ATOM 1202 C C . LEU A 1 144 ? -8.869 7.497 0.687 1.00 97.75 144 LEU A C 1
ATOM 1204 O O . LEU A 1 144 ? -9.798 7.161 1.423 1.00 97.75 144 LEU A O 1
ATOM 1208 N N . GLN A 1 145 ? -8.952 7.365 -0.638 1.00 97.44 145 GLN A N 1
ATOM 1209 C CA . GLN A 1 145 ? -10.142 6.835 -1.298 1.00 97.44 145 GLN A CA 1
ATOM 1210 C C . GLN A 1 145 ? -10.459 5.391 -0.882 1.00 97.44 145 GLN A C 1
ATOM 1212 O O . GLN A 1 145 ? -11.640 5.050 -0.771 1.00 97.44 145 GLN A O 1
ATOM 1217 N N . GLN A 1 146 ? -9.454 4.539 -0.654 1.00 97.56 146 GLN A N 1
ATOM 1218 C CA . GLN A 1 146 ? -9.681 3.186 -0.131 1.00 97.56 146 GLN A CA 1
ATOM 1219 C C . GLN A 1 146 ? -10.128 3.216 1.337 1.00 97.56 146 GLN A C 1
ATOM 1221 O O . GLN A 1 146 ? -11.072 2.510 1.693 1.00 97.56 146 GLN A O 1
ATOM 1226 N N . GLU A 1 147 ? -9.538 4.074 2.176 1.00 96.50 147 GLU A N 1
ATOM 1227 C CA . GLU A 1 147 ? -9.961 4.254 3.576 1.00 96.50 147 GLU A CA 1
ATOM 1228 C C . GLU A 1 147 ? -11.433 4.689 3.677 1.00 96.50 147 GLU A C 1
ATOM 1230 O O . GLU A 1 147 ? -12.206 4.140 4.467 1.00 96.50 147 GLU A O 1
ATOM 1235 N N . LEU A 1 148 ? -11.865 5.621 2.823 1.00 96.81 148 LEU A N 1
ATOM 1236 C CA . LEU A 1 148 ? -13.257 6.076 2.769 1.00 96.81 148 LEU A CA 1
ATOM 1237 C C . LEU A 1 148 ? -14.231 4.970 2.346 1.00 96.81 148 LEU A C 1
ATOM 1239 O O . LEU A 1 148 ? -15.349 4.897 2.874 1.00 96.81 148 LEU A O 1
ATOM 1243 N N . LYS A 1 149 ? -13.818 4.111 1.408 1.00 95.81 149 LYS A N 1
ATOM 1244 C CA . LYS A 1 149 ? -14.625 2.993 0.895 1.00 95.81 149 LYS A CA 1
ATOM 1245 C C . LYS A 1 149 ? -14.701 1.821 1.871 1.00 95.81 149 LYS A C 1
ATOM 1247 O O . LYS A 1 149 ? -15.698 1.103 1.843 1.00 95.81 149 LYS A O 1
ATOM 1252 N N . SER A 1 150 ? -13.700 1.641 2.730 1.00 94.69 150 SER A N 1
ATOM 1253 C CA . SER A 1 150 ? -13.630 0.476 3.608 1.00 94.69 150 SER A CA 1
ATOM 1254 C C . SER A 1 150 ? -14.789 0.415 4.603 1.00 94.69 150 SER A C 1
ATOM 1256 O O . SER A 1 150 ? -15.169 1.417 5.212 1.00 94.69 150 SER A O 1
ATOM 1258 N N . LEU A 1 151 ? -15.345 -0.779 4.804 1.00 93.56 151 LEU A N 1
ATOM 1259 C CA . LEU A 1 151 ? -16.357 -1.031 5.840 1.00 93.56 151 LEU A CA 1
ATOM 1260 C C . LEU A 1 151 ? -15.733 -1.296 7.220 1.00 93.56 151 LEU A C 1
ATOM 1262 O O . LEU A 1 151 ? -16.448 -1.355 8.219 1.00 93.56 151 LEU A O 1
ATOM 1266 N N . LEU A 1 152 ? -14.407 -1.446 7.280 1.00 94.19 152 LEU A N 1
ATOM 1267 C CA . LEU A 1 152 ? -13.645 -1.734 8.495 1.00 94.19 152 LEU A CA 1
ATOM 1268 C C . LEU A 1 152 ? -13.497 -0.510 9.412 1.00 94.19 152 LEU A C 1
ATOM 1270 O O . LEU A 1 152 ? -13.382 -0.637 10.640 1.00 94.19 152 LEU A O 1
ATOM 1274 N N . LEU A 1 153 ? -13.480 0.677 8.800 1.00 94.38 153 LEU A N 1
ATOM 1275 C CA . LEU A 1 153 ? -13.364 1.955 9.488 1.00 94.38 153 LEU A CA 1
ATOM 1276 C C . LEU A 1 153 ? -14.742 2.494 9.870 1.00 94.38 153 LEU A C 1
ATOM 1278 O O . LEU A 1 153 ? -15.661 2.548 9.050 1.00 94.38 153 LEU A O 1
ATOM 1282 N N . ASN A 1 154 ? -14.872 2.938 11.116 1.00 93.44 154 ASN A N 1
ATOM 1283 C CA . ASN A 1 154 ? -16.053 3.653 11.583 1.00 93.44 154 ASN A CA 1
ATOM 1284 C C . ASN A 1 154 ? -16.033 5.126 11.127 1.00 93.44 154 ASN A C 1
ATOM 1286 O O . ASN A 1 154 ? -15.041 5.630 10.600 1.00 93.44 154 ASN A O 1
ATOM 1290 N N . GLU A 1 155 ? -17.132 5.847 11.355 1.00 93.81 155 GLU A N 1
ATOM 1291 C CA . GLU A 1 155 ? -17.251 7.242 10.914 1.00 93.81 155 GLU A CA 1
ATOM 1292 C C . GLU A 1 155 ? -16.202 8.178 11.520 1.00 93.81 155 GLU A C 1
ATOM 1294 O O . GLU A 1 155 ? -15.780 9.113 10.842 1.00 93.81 155 GLU A O 1
ATOM 1299 N N . THR A 1 156 ? -15.766 7.928 12.759 1.00 93.62 156 THR A N 1
ATOM 1300 C CA . THR A 1 156 ? -14.716 8.710 13.424 1.00 93.62 156 THR A CA 1
ATOM 1301 C C . THR A 1 156 ? -13.359 8.471 12.771 1.00 93.62 156 THR A C 1
ATOM 1303 O O . THR A 1 156 ? -12.645 9.426 12.480 1.00 93.62 156 THR A O 1
ATOM 1306 N N . GLU A 1 157 ? -13.023 7.216 12.480 1.00 92.75 157 GLU A N 1
ATOM 1307 C CA . GLU A 1 157 ? -11.787 6.837 11.784 1.00 92.75 157 GLU A CA 1
ATOM 1308 C C . GLU A 1 157 ? -11.756 7.390 10.351 1.00 92.75 157 GLU A C 1
ATOM 1310 O O . GLU A 1 157 ? -10.693 7.733 9.844 1.00 92.75 157 GLU A O 1
ATOM 1315 N N . LYS A 1 158 ? -12.926 7.581 9.728 1.00 94.44 158 LYS A N 1
ATOM 1316 C CA . LYS A 1 158 ? -13.053 8.212 8.409 1.00 94.44 158 LYS A CA 1
ATOM 1317 C C . LYS A 1 158 ? -13.011 9.739 8.425 1.00 94.44 158 LYS A C 1
ATOM 1319 O O . LYS A 1 158 ? -13.050 10.331 7.354 1.00 94.44 158 LYS A O 1
ATOM 1324 N N . ILE A 1 159 ? -12.950 10.407 9.581 1.00 93.56 159 ILE A N 1
ATOM 1325 C CA . ILE A 1 159 ? -12.865 11.878 9.621 1.00 93.56 159 ILE A CA 1
ATOM 1326 C C . ILE A 1 159 ? -11.597 12.340 8.906 1.00 93.56 159 ILE A C 1
ATOM 1328 O O . ILE A 1 159 ? -11.689 13.147 7.990 1.00 93.56 159 ILE A O 1
ATOM 1332 N N . ARG A 1 160 ? -10.431 11.797 9.273 1.00 89.56 160 ARG A N 1
ATOM 1333 C CA . ARG A 1 160 ? -9.146 12.178 8.672 1.00 89.56 160 ARG A CA 1
ATOM 1334 C C . ARG A 1 160 ? -9.169 12.054 7.139 1.00 89.56 160 ARG A C 1
ATOM 1336 O O . ARG A 1 160 ? -9.021 13.084 6.491 1.00 89.56 160 ARG A O 1
ATOM 1343 N N . PRO A 1 161 ? -9.442 10.878 6.540 1.00 93.12 161 PRO A N 1
ATOM 1344 C CA . PRO A 1 161 ? -9.447 10.750 5.084 1.00 93.12 161 PRO A CA 1
ATOM 1345 C C . PRO A 1 161 ? -10.568 11.522 4.366 1.00 93.12 161 PRO A C 1
ATOM 1347 O O . PRO A 1 161 ? -10.557 11.582 3.145 1.00 93.12 161 PRO A O 1
ATOM 1350 N N . LYS A 1 162 ? -11.553 12.100 5.076 1.00 93.19 162 LYS A N 1
ATOM 1351 C CA . LYS A 1 162 ? -12.560 13.003 4.477 1.00 93.19 162 LYS A CA 1
ATOM 1352 C C . LYS A 1 162 ? -12.060 14.444 4.323 1.00 93.19 162 LYS A C 1
ATOM 1354 O O . LYS A 1 162 ? -12.663 15.190 3.555 1.00 93.19 162 LYS A O 1
ATOM 1359 N N . PHE A 1 163 ? -11.066 14.854 5.111 1.00 89.69 163 PHE A N 1
ATOM 1360 C CA . PHE A 1 163 ? -10.631 16.253 5.226 1.00 89.69 163 PHE A CA 1
ATOM 1361 C C . PHE A 1 163 ? -9.182 16.499 4.788 1.00 89.69 163 PHE A C 1
ATOM 1363 O O . PHE A 1 163 ? -8.760 17.656 4.790 1.00 89.69 163 PHE A O 1
ATOM 1370 N N . LEU A 1 164 ? -8.453 15.439 4.437 1.00 85.12 164 LEU A N 1
ATOM 1371 C CA . LEU A 1 164 ? -7.176 15.481 3.722 1.00 85.12 164 LEU A CA 1
ATOM 1372 C C . LEU A 1 164 ? -7.436 15.203 2.240 1.00 85.12 164 LEU A C 1
ATOM 1374 O O . LEU A 1 164 ? -6.796 15.872 1.407 1.00 85.12 164 LEU A O 1
#

Foldseek 3Di:
DPVPPVVVVVVVVVVVVVVVVVVVVVVVVVVLVVVQVVQWDDQDPVPDDPQVSLLVRLQCNCVSDDPVPVVVCPVVVNVLVSLVVSLVSLVSYDPVSSLNSLLVVLVNCLVPLVVNVVVVVSLCVAQVDPPHPNHNVVSSLSSLVSQCVRPSDDPVSNPVSVVD

Radius of gyration: 21.89 Å; chains: 1; bounding box: 79×32×49 Å

pLDDT: mean 86.55, std 15.45, range [44.31, 98.12]

Sequence (164 aa):
MIKHKDRKIRKYGVCLILNCLIAFFCNAQQQESDMLLKMMPEIPDEMKEPSQRAGYLITHYWDKYDFNDTSFLMKDNLLERSFVDYLDLLSLVPEDIRDHSIGMLMKKVEDKKEIFLFISGLNEQYLYNPDSPVYDEEKYIPFLQQELKSLLLNETEKIRPKFL